Protein AF-A0A935S1C7-F1 (afdb_monomer_lite)

Structure (mmCIF, N/CA/C/O 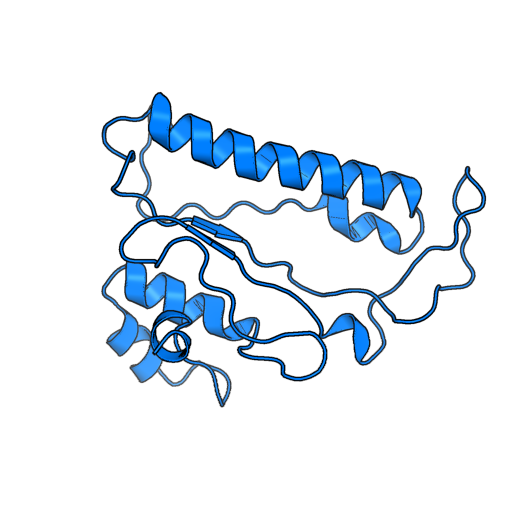backbone):
data_AF-A0A935S1C7-F1
#
_entry.id   AF-A0A935S1C7-F1
#
loop_
_atom_site.group_PDB
_atom_site.id
_atom_site.type_symbol
_atom_site.label_atom_id
_atom_site.label_alt_id
_atom_site.label_comp_id
_atom_site.label_asym_id
_atom_site.label_entity_id
_atom_site.label_seq_id
_atom_site.pdbx_PDB_ins_code
_atom_site.Cartn_x
_atom_site.Cartn_y
_atom_site.Cartn_z
_atom_site.occupancy
_atom_site.B_iso_or_equiv
_atom_site.auth_seq_id
_atom_site.auth_comp_id
_atom_site.auth_asym_id
_atom_site.auth_atom_id
_atom_site.pdbx_PDB_model_num
ATOM 1 N N . MET A 1 1 ? -13.803 15.971 6.543 1.00 69.12 1 MET A N 1
ATOM 2 C CA . MET A 1 1 ? -13.650 15.295 7.852 1.00 69.12 1 MET A CA 1
ATOM 3 C C . MET A 1 1 ? -14.012 16.159 9.067 1.00 69.12 1 MET A C 1
ATOM 5 O O . MET A 1 1 ? -14.410 15.605 10.077 1.00 69.12 1 MET A O 1
ATOM 9 N N . LYS A 1 2 ? -13.957 17.501 9.005 1.00 75.50 2 LYS A N 1
ATOM 10 C CA . LYS A 1 2 ? -14.388 18.363 10.128 1.00 75.50 2 LYS A CA 1
ATOM 11 C C . LYS A 1 2 ? -15.878 18.222 10.499 1.00 75.50 2 LYS A C 1
ATOM 13 O O . LYS A 1 2 ? -16.227 18.258 11.671 1.00 75.50 2 LYS A O 1
ATOM 18 N N . TYR A 1 3 ? -16.746 18.060 9.499 1.00 83.69 3 TYR A N 1
ATOM 19 C CA . TYR A 1 3 ? -18.206 18.016 9.680 1.00 83.69 3 TYR A CA 1
ATOM 20 C C . TYR A 1 3 ? -18.781 16.597 9.744 1.00 83.69 3 TYR A C 1
ATOM 22 O O . TYR A 1 3 ? -19.800 16.371 10.383 1.00 83.69 3 TYR A O 1
ATOM 30 N N . PHE A 1 4 ? -18.115 15.642 9.093 1.00 88.25 4 PHE A N 1
ATOM 31 C CA . PHE A 1 4 ? -18.499 14.236 9.058 1.00 88.25 4 PHE A CA 1
ATOM 32 C C . PHE A 1 4 ? -17.280 13.383 9.401 1.00 88.25 4 PHE A C 1
ATOM 34 O O . PHE A 1 4 ? -16.218 13.565 8.793 1.00 88.25 4 PHE A O 1
ATOM 41 N N . LYS A 1 5 ? -17.453 12.497 10.386 1.00 91.25 5 LYS A N 1
ATOM 42 C CA . LYS A 1 5 ? -16.421 11.654 11.006 1.00 91.25 5 LYS A CA 1
ATOM 43 C C . LYS A 1 5 ? -16.785 10.183 10.758 1.00 91.25 5 LYS A C 1
ATOM 45 O O . LYS A 1 5 ? -17.331 9.535 11.649 1.00 91.25 5 LYS A O 1
ATOM 50 N N . PRO A 1 6 ? -16.622 9.693 9.519 1.00 92.81 6 PRO A N 1
ATOM 51 C CA . PRO A 1 6 ? -16.995 8.327 9.173 1.00 92.81 6 PRO A CA 1
ATOM 52 C C . PRO A 1 6 ? -16.134 7.312 9.923 1.00 92.81 6 PRO A C 1
ATOM 54 O O . PRO A 1 6 ? -14.946 7.540 10.140 1.00 92.81 6 PRO A O 1
ATOM 57 N N . THR A 1 7 ? -16.720 6.156 10.230 1.00 94.50 7 THR A N 1
ATOM 58 C CA . THR A 1 7 ? -15.999 5.008 10.800 1.00 94.50 7 THR A CA 1
ATOM 59 C C . THR A 1 7 ? -14.944 4.452 9.838 1.00 94.50 7 THR A C 1
ATOM 61 O O . THR A 1 7 ? -13.887 4.016 10.275 1.00 94.50 7 THR A O 1
ATOM 64 N N . LEU A 1 8 ? -15.209 4.495 8.526 1.00 96.06 8 LEU A N 1
ATOM 65 C CA . LEU A 1 8 ? -14.282 4.071 7.477 1.00 96.06 8 LEU A CA 1
ATOM 66 C C . LEU A 1 8 ? -14.281 5.095 6.339 1.00 96.06 8 LEU A C 1
ATOM 68 O O . LEU A 1 8 ? -15.334 5.454 5.816 1.00 96.06 8 LEU A O 1
ATOM 72 N N . THR A 1 9 ? -13.091 5.540 5.942 1.00 95.81 9 THR A N 1
ATOM 73 C CA . THR A 1 9 ? -12.870 6.320 4.716 1.00 95.81 9 THR A CA 1
ATOM 74 C C . THR A 1 9 ? -11.870 5.579 3.850 1.00 95.81 9 THR A C 1
ATOM 76 O O . THR A 1 9 ? -10.818 5.181 4.342 1.00 95.81 9 THR A O 1
ATOM 79 N N . VAL A 1 10 ? -12.180 5.433 2.564 1.00 95.88 10 VAL A N 1
ATOM 80 C CA . VAL A 1 10 ? -11.259 4.886 1.566 1.00 95.88 10 VAL A CA 1
ATOM 81 C C . VAL A 1 10 ? -10.918 5.999 0.585 1.00 95.88 10 VAL A C 1
ATOM 83 O O . VAL A 1 10 ? -11.813 6.664 0.064 1.00 95.88 10 VAL A O 1
ATOM 86 N N . VAL A 1 11 ? -9.624 6.217 0.361 1.00 95.06 11 VAL A N 1
ATOM 87 C CA . VAL A 1 11 ? -9.105 7.226 -0.566 1.00 95.06 11 VAL A CA 1
ATOM 88 C C . VAL A 1 11 ? -8.267 6.514 -1.618 1.00 95.06 11 VAL A C 1
ATOM 90 O O . VAL A 1 11 ? -7.384 5.737 -1.272 1.00 95.06 11 VAL A O 1
ATOM 93 N N . ASN A 1 12 ? -8.537 6.792 -2.891 1.00 94.50 12 ASN A N 1
ATOM 94 C CA . ASN A 1 12 ? -7.719 6.326 -4.005 1.00 94.50 12 ASN A CA 1
ATOM 95 C C . ASN A 1 12 ? -6.848 7.482 -4.524 1.00 94.50 12 ASN A C 1
ATOM 97 O O . ASN A 1 12 ? -7.367 8.557 -4.826 1.00 94.50 12 ASN A O 1
ATOM 101 N N . LEU A 1 13 ? -5.539 7.253 -4.638 1.00 93.75 13 LEU A N 1
ATOM 102 C CA . LEU A 1 13 ? -4.552 8.201 -5.160 1.00 93.75 13 LEU A CA 1
ATOM 103 C C . LEU A 1 13 ? -4.152 7.790 -6.589 1.00 93.75 13 LEU A C 1
ATOM 105 O O . LEU A 1 13 ? -3.046 7.321 -6.829 1.00 93.75 13 LEU A O 1
ATOM 109 N N . SER A 1 14 ? -5.070 7.936 -7.547 1.00 86.38 14 SER A N 1
ATOM 110 C CA . SER A 1 14 ? -5.026 7.234 -8.843 1.00 86.38 14 SER A CA 1
ATOM 111 C C . SER A 1 14 ? -3.940 7.672 -9.837 1.00 86.38 14 SER A C 1
ATOM 113 O O . SER A 1 14 ? -3.598 6.911 -10.739 1.00 86.38 14 SER A O 1
ATOM 115 N N . ALA A 1 15 ? -3.369 8.875 -9.709 1.00 91.75 15 ALA A N 1
ATOM 116 C CA . ALA A 1 15 ? -2.391 9.394 -10.679 1.00 91.75 15 ALA A CA 1
ATOM 117 C C . ALA A 1 15 ? -1.081 8.576 -10.742 1.00 91.75 15 ALA A C 1
ATOM 119 O O . ALA A 1 15 ? -0.334 8.664 -11.724 1.00 91.75 15 ALA A O 1
ATOM 120 N N . VAL A 1 16 ? -0.817 7.757 -9.717 1.00 91.88 16 VAL A N 1
ATOM 121 C CA . VAL A 1 16 ? 0.365 6.889 -9.615 1.00 91.88 16 VAL A CA 1
ATOM 122 C C . VAL A 1 16 ? 0.387 5.778 -10.665 1.00 91.88 16 VAL A C 1
ATOM 124 O O . VAL A 1 16 ? 1.417 5.140 -10.848 1.00 91.88 16 VAL A O 1
ATOM 127 N N . ASP A 1 17 ? -0.691 5.552 -11.413 1.00 93.94 17 ASP A N 1
ATOM 128 C CA . ASP A 1 17 ? -0.693 4.539 -12.472 1.00 93.94 17 ASP A CA 1
ATOM 129 C C . ASP A 1 17 ? -0.197 5.046 -13.840 1.00 93.94 17 ASP A C 1
ATOM 131 O O . ASP A 1 17 ? -0.048 4.298 -14.795 1.00 93.94 17 ASP A O 1
ATOM 135 N N . SER A 1 18 ? 0.176 6.322 -13.945 1.00 95.38 18 SER A N 1
ATOM 136 C CA . SER A 1 18 ? 0.664 6.931 -15.197 1.00 95.38 18 SER A CA 1
ATOM 137 C C . SER A 1 18 ? 2.025 6.411 -15.711 1.00 95.38 18 SER A C 1
ATOM 139 O O . SER A 1 18 ? 2.445 6.768 -16.818 1.00 95.38 18 SER A O 1
ATOM 141 N N . CYS A 1 19 ? 2.713 5.547 -14.952 1.00 96.88 19 CYS A N 1
ATOM 142 C CA . CYS A 1 19 ? 4.072 5.078 -15.261 1.00 96.88 19 CYS A CA 1
ATOM 143 C C . CYS A 1 19 ? 4.172 4.258 -16.546 1.00 96.88 19 CYS A C 1
ATOM 145 O O . CYS A 1 19 ? 5.257 4.198 -17.110 1.00 96.88 19 CYS A O 1
ATOM 147 N N . HIS A 1 20 ? 3.063 3.705 -17.045 1.00 97.06 20 HIS A N 1
ATOM 148 C CA . HIS A 1 20 ? 3.005 2.965 -18.311 1.00 97.06 20 HIS A CA 1
ATOM 149 C C . HIS A 1 20 ? 3.569 3.741 -19.510 1.00 97.06 20 HIS A C 1
ATOM 151 O O . HIS A 1 20 ? 3.975 3.155 -20.510 1.00 97.06 20 HIS A O 1
ATOM 157 N N . GLN A 1 21 ? 3.577 5.071 -19.433 1.00 97.38 21 GLN A N 1
ATOM 158 C CA . GLN A 1 21 ? 3.963 5.942 -20.544 1.00 97.38 21 GLN A CA 1
ATOM 159 C C . GLN A 1 21 ? 4.634 7.251 -20.107 1.00 97.38 21 GLN A C 1
ATOM 161 O O . GLN A 1 21 ? 5.261 7.917 -20.928 1.00 97.38 21 GLN A O 1
ATOM 166 N N . ASN A 1 22 ? 4.538 7.629 -18.828 1.00 97.75 22 ASN A N 1
ATOM 167 C CA . ASN A 1 22 ? 5.116 8.865 -18.306 1.00 97.75 22 ASN A CA 1
ATOM 168 C C . ASN A 1 22 ? 5.778 8.634 -16.938 1.00 97.75 22 ASN A C 1
ATOM 170 O O . ASN A 1 22 ? 5.152 8.818 -15.893 1.00 97.75 22 ASN A O 1
ATOM 174 N N . TYR A 1 23 ? 7.057 8.250 -16.942 1.00 97.81 23 TYR A N 1
ATOM 175 C CA . TYR A 1 23 ? 7.815 7.991 -15.714 1.00 97.81 23 TYR A CA 1
ATOM 176 C C . TYR A 1 23 ? 7.998 9.252 -14.854 1.00 97.81 23 TYR A C 1
ATOM 178 O O . TYR A 1 23 ? 7.840 9.217 -13.635 1.00 97.81 23 TYR A O 1
ATOM 186 N N . THR A 1 24 ? 8.256 10.402 -15.475 1.00 97.81 24 THR A N 1
ATOM 187 C CA . THR A 1 24 ? 8.353 11.687 -14.768 1.00 97.81 24 THR A CA 1
ATOM 188 C C . THR A 1 24 ? 7.044 12.027 -14.055 1.00 97.81 24 THR A C 1
ATOM 190 O O . THR A 1 24 ? 7.055 12.383 -12.876 1.00 97.81 24 THR A O 1
ATOM 193 N N . GLY A 1 25 ? 5.910 11.906 -14.750 1.00 97.69 25 GLY A N 1
ATOM 194 C CA . GLY A 1 25 ? 4.583 12.142 -14.179 1.00 97.69 25 GLY A CA 1
ATOM 195 C C . GLY A 1 25 ? 4.261 11.164 -13.051 1.00 97.69 25 GLY A C 1
ATOM 196 O O . GLY A 1 25 ? 3.724 11.571 -12.023 1.00 97.69 25 GLY A O 1
ATOM 197 N N . TYR A 1 26 ? 4.678 9.906 -13.194 1.00 97.12 26 TYR A N 1
ATOM 198 C CA . TYR A 1 26 ? 4.593 8.906 -12.136 1.00 97.12 26 TYR A CA 1
ATOM 199 C C . TYR A 1 26 ? 5.355 9.322 -10.872 1.00 97.12 26 TYR A C 1
ATOM 201 O O . TYR A 1 26 ? 4.777 9.299 -9.786 1.00 97.12 26 TYR A O 1
ATOM 209 N N . LEU A 1 27 ? 6.610 9.771 -10.993 1.00 97.25 27 LEU A N 1
ATOM 210 C CA . LEU A 1 27 ? 7.380 10.252 -9.841 1.00 97.25 27 LEU A CA 1
ATOM 211 C C . LEU A 1 27 ? 6.715 11.465 -9.179 1.00 97.25 27 LEU A C 1
ATOM 213 O O . LEU A 1 27 ? 6.603 11.520 -7.956 1.00 97.25 27 LEU A O 1
ATOM 217 N N . GLN A 1 28 ? 6.219 12.418 -9.971 1.00 97.50 28 GLN A N 1
ATOM 218 C CA . GLN A 1 28 ? 5.472 13.565 -9.447 1.00 97.50 28 GLN A CA 1
ATOM 219 C C . GLN A 1 28 ? 4.221 13.122 -8.679 1.00 97.50 28 GLN A C 1
ATOM 221 O O . GLN A 1 28 ? 3.966 13.623 -7.583 1.00 97.50 28 GLN A O 1
ATOM 226 N N . ALA A 1 29 ? 3.469 12.162 -9.221 1.00 97.44 29 ALA A N 1
ATOM 227 C CA . ALA A 1 29 ? 2.293 11.599 -8.570 1.00 97.44 29 ALA A CA 1
ATOM 228 C C . ALA A 1 29 ? 2.651 10.864 -7.269 1.00 97.44 29 ALA A C 1
ATOM 230 O O . ALA A 1 29 ? 1.939 11.023 -6.280 1.00 97.44 29 ALA A O 1
ATOM 231 N N . LEU A 1 30 ? 3.766 10.125 -7.227 1.00 97.06 30 LEU A N 1
ATOM 232 C CA . LEU A 1 30 ? 4.256 9.489 -6.000 1.00 97.06 30 LEU A CA 1
ATOM 233 C C . LEU A 1 30 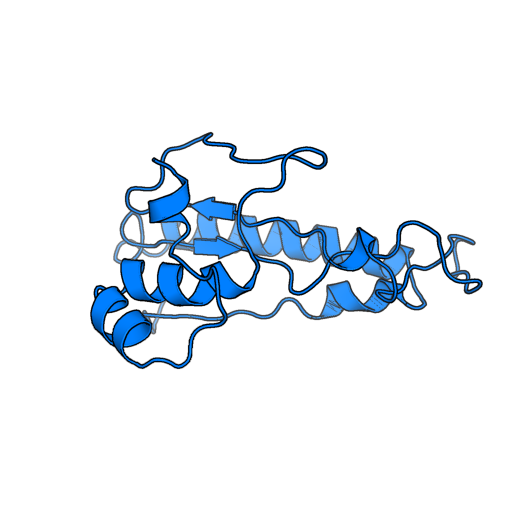? 4.603 10.519 -4.920 1.00 97.06 30 LEU A C 1
ATOM 235 O O . LEU A 1 30 ? 4.188 10.357 -3.776 1.00 97.06 30 LEU A O 1
ATOM 239 N N . HIS A 1 31 ? 5.296 11.605 -5.271 1.00 97.75 31 HIS A N 1
ATOM 240 C CA . HIS A 1 31 ? 5.593 12.684 -4.323 1.00 97.75 31 HIS A CA 1
ATOM 241 C C . HIS A 1 31 ? 4.320 13.364 -3.799 1.00 97.75 31 HIS A C 1
ATOM 243 O O . HIS A 1 31 ? 4.216 13.672 -2.611 1.00 97.75 31 HIS A O 1
ATOM 249 N N . GLN A 1 32 ? 3.331 13.585 -4.668 1.00 97.00 32 GLN A N 1
ATOM 250 C CA . GLN A 1 32 ? 2.033 14.126 -4.261 1.00 97.00 32 GLN A CA 1
ATOM 251 C C . GLN A 1 32 ? 1.270 13.155 -3.355 1.00 97.00 32 GLN A C 1
ATOM 253 O O . GLN A 1 32 ? 0.643 13.597 -2.390 1.00 97.00 32 GLN A O 1
ATOM 258 N N . ALA A 1 33 ? 1.324 11.852 -3.642 1.00 96.81 33 ALA A N 1
ATOM 259 C CA . ALA A 1 33 ? 0.698 10.818 -2.830 1.00 96.81 33 ALA A CA 1
ATOM 260 C C . ALA A 1 33 ? 1.331 10.740 -1.433 1.00 96.81 33 ALA A C 1
ATOM 262 O O . ALA A 1 33 ? 0.602 10.791 -0.444 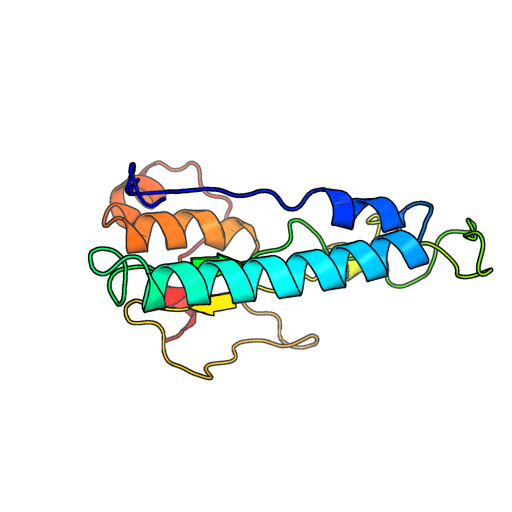1.00 96.81 33 ALA A O 1
ATOM 263 N N . ASP A 1 34 ? 2.664 10.715 -1.350 1.00 97.06 34 ASP A N 1
ATOM 264 C CA . ASP A 1 34 ? 3.419 10.732 -0.091 1.00 97.06 34 ASP A CA 1
ATOM 265 C C . ASP A 1 34 ? 3.064 11.957 0.767 1.00 97.06 34 ASP A C 1
ATOM 267 O O . ASP A 1 34 ? 2.630 11.826 1.917 1.00 97.06 34 ASP A O 1
ATOM 271 N N . HIS A 1 35 ? 3.101 13.153 0.166 1.00 97.62 35 HIS A N 1
ATOM 272 C CA . HIS A 1 35 ? 2.676 14.378 0.840 1.00 97.62 35 HIS A CA 1
ATOM 273 C C . HIS A 1 35 ? 1.213 14.307 1.303 1.00 97.62 35 HIS A C 1
ATOM 275 O O . HIS A 1 35 ? 0.898 14.719 2.418 1.00 97.62 35 HIS A O 1
ATOM 281 N N . SER A 1 36 ? 0.305 13.789 0.470 1.00 96.69 36 SER A N 1
ATOM 282 C CA . SER A 1 36 ? -1.126 13.705 0.794 1.00 96.69 36 SER A CA 1
ATOM 283 C C . SER A 1 36 ? -1.400 12.762 1.965 1.00 96.69 36 SER A C 1
ATOM 285 O O . SER A 1 36 ? -2.216 13.093 2.826 1.00 96.69 36 SER A O 1
ATOM 287 N N . VAL A 1 37 ? -0.701 11.624 2.034 1.00 97.06 37 VAL A N 1
ATOM 288 C CA . VAL A 1 37 ? -0.776 10.677 3.158 1.00 97.06 37 VAL A CA 1
ATOM 289 C C . VAL A 1 37 ? -0.294 11.342 4.447 1.00 97.06 37 VAL A C 1
ATOM 291 O O . VAL A 1 37 ? -1.027 11.361 5.440 1.00 97.06 37 VAL A O 1
ATOM 294 N N . GLY A 1 38 ? 0.900 11.945 4.426 1.00 97.44 38 GLY A N 1
ATOM 295 C CA . GLY A 1 38 ? 1.467 12.620 5.595 1.00 97.44 38 GLY A CA 1
ATOM 296 C C . GLY A 1 38 ? 0.611 13.798 6.064 1.00 97.44 38 GLY A C 1
ATOM 297 O O . GLY A 1 38 ? 0.325 13.935 7.258 1.00 97.44 38 GLY A O 1
ATOM 298 N N . TRP A 1 39 ? 0.131 14.615 5.123 1.00 97.75 39 TRP A N 1
ATOM 299 C CA . TRP A 1 39 ? -0.769 15.729 5.406 1.00 97.75 39 TRP A CA 1
ATOM 300 C C . TRP A 1 39 ? -2.083 15.254 6.025 1.00 97.75 39 TRP A C 1
ATOM 302 O O . TRP A 1 39 ? -2.511 15.821 7.030 1.00 97.75 39 TRP A O 1
ATOM 312 N N . LEU A 1 40 ? -2.711 14.210 5.469 1.00 96.88 40 LEU A N 1
ATOM 313 C CA . LEU A 1 40 ? -3.986 13.693 5.965 1.00 96.88 40 LEU A CA 1
ATOM 314 C C . LEU A 1 40 ? -3.845 13.168 7.393 1.00 96.88 40 LEU A C 1
ATOM 316 O O . LEU A 1 40 ? -4.658 13.514 8.253 1.00 96.88 40 LEU A O 1
ATOM 320 N N . TRP A 1 41 ? -2.802 12.378 7.659 1.00 97.19 41 TRP A N 1
ATOM 321 C CA . TRP A 1 41 ? -2.516 11.890 9.005 1.00 97.19 41 TRP A CA 1
ATOM 322 C C . TRP A 1 41 ? -2.322 13.054 9.981 1.00 97.19 41 TRP A C 1
ATOM 324 O O . TRP A 1 41 ? -3.010 13.127 11.001 1.00 97.19 41 TRP A O 1
ATOM 334 N N . ASN A 1 42 ? -1.458 14.012 9.639 1.00 97.56 42 ASN A N 1
ATOM 335 C CA . ASN A 1 42 ? -1.202 15.179 10.478 1.00 97.56 42 ASN A CA 1
ATOM 336 C C . ASN A 1 42 ? -2.471 16.012 10.719 1.00 97.56 42 ASN A C 1
ATOM 338 O O . ASN A 1 42 ? -2.735 16.426 11.847 1.00 97.56 42 ASN A O 1
ATOM 342 N N . TYR A 1 43 ? -3.290 16.233 9.689 1.00 96.94 43 TYR A N 1
ATOM 343 C CA . TYR A 1 43 ? -4.551 16.963 9.807 1.00 96.94 43 TYR A CA 1
ATOM 344 C C . TYR A 1 43 ? -5.522 16.270 10.770 1.00 96.94 43 TYR A C 1
ATOM 346 O O . TYR A 1 43 ? -6.103 16.929 11.632 1.00 96.94 43 TYR A O 1
ATOM 354 N N . ILE A 1 44 ? -5.663 14.942 10.675 1.00 96.25 44 ILE A N 1
ATOM 355 C CA . ILE A 1 44 ? -6.492 14.156 11.600 1.00 96.25 44 ILE A CA 1
ATOM 356 C C . ILE A 1 44 ? -6.003 14.338 13.038 1.00 96.25 44 ILE A C 1
ATOM 358 O O . ILE A 1 44 ? -6.794 14.705 13.904 1.00 96.25 44 ILE A O 1
ATOM 362 N N . GLN A 1 45 ? -4.704 14.139 13.279 1.00 96.31 45 GLN A N 1
ATOM 363 C CA . GLN A 1 45 ? -4.144 14.182 14.632 1.00 96.31 45 GLN A CA 1
ATOM 364 C C . GLN A 1 45 ? -4.185 15.580 15.263 1.00 96.31 45 GLN A C 1
ATOM 366 O O . GLN A 1 45 ? -4.354 15.702 16.472 1.00 96.31 45 GLN A O 1
ATOM 371 N N . THR A 1 46 ? -4.040 16.642 14.467 1.00 97.06 46 THR A N 1
ATOM 372 C CA . THR A 1 46 ? -3.894 18.015 14.989 1.00 97.06 46 THR A CA 1
ATOM 373 C C . THR A 1 46 ? -5.175 18.840 14.944 1.00 97.06 46 THR A C 1
ATOM 375 O O . THR A 1 46 ? -5.306 19.805 15.693 1.00 97.06 46 THR A O 1
ATOM 378 N N . THR A 1 47 ? -6.119 18.495 14.064 1.00 96.19 47 THR A N 1
ATOM 379 C CA . THR A 1 47 ? -7.286 19.343 13.767 1.00 96.19 47 THR A CA 1
ATOM 380 C C . THR A 1 47 ? -8.622 18.665 14.076 1.00 96.19 47 THR A C 1
ATOM 382 O O . THR A 1 47 ? -9.647 19.348 14.125 1.00 96.19 47 THR A O 1
ATOM 385 N N . ILE A 1 48 ? -8.651 17.345 14.308 1.00 95.44 48 ILE A N 1
ATOM 386 C CA . ILE A 1 48 ? -9.891 16.599 14.579 1.00 95.44 48 ILE A CA 1
ATOM 387 C C . ILE A 1 48 ? -9.768 15.833 15.908 1.00 95.44 48 ILE A C 1
ATOM 389 O O . ILE A 1 48 ? -9.478 14.636 15.897 1.00 95.44 48 ILE A O 1
ATOM 393 N N . PRO A 1 49 ? -10.002 16.492 17.062 1.00 93.50 49 PRO A N 1
ATOM 394 C CA . PRO A 1 49 ? -9.792 15.894 18.382 1.00 93.50 49 PRO A CA 1
ATOM 395 C C . PRO A 1 49 ? -10.502 14.556 18.602 1.00 93.50 49 PRO A C 1
ATOM 397 O O . PRO A 1 49 ? -9.958 13.686 19.268 1.00 93.50 49 PRO A O 1
ATOM 400 N N . GLU A 1 50 ? -11.692 14.357 18.026 1.00 93.75 50 GLU A N 1
ATOM 401 C CA . GLU A 1 50 ? -12.454 13.113 18.206 1.00 93.75 50 GLU A CA 1
ATOM 402 C C . GLU A 1 50 ? -11.907 11.930 17.389 1.00 93.75 50 GLU A C 1
ATOM 404 O O . GLU A 1 50 ? -12.297 10.786 17.620 1.00 93.75 50 GLU A O 1
ATOM 409 N N . MET A 1 51 ? -11.029 12.200 16.419 1.00 95.12 51 MET A N 1
ATOM 410 C CA . MET A 1 51 ? -10.357 11.188 15.599 1.00 95.12 51 MET A CA 1
ATOM 411 C C . MET A 1 51 ? -8.877 11.029 15.970 1.00 95.12 51 MET A C 1
ATOM 413 O O . MET A 1 51 ? -8.300 9.961 15.747 1.00 95.12 51 MET A O 1
ATOM 417 N N . ALA A 1 52 ? -8.259 12.065 16.539 1.00 94.81 52 ALA A N 1
ATOM 418 C CA . ALA A 1 52 ? -6.892 12.021 17.040 1.00 94.81 52 ALA A CA 1
ATOM 419 C C . ALA A 1 52 ? -6.727 10.887 18.065 1.00 94.81 52 ALA A C 1
ATOM 421 O O . ALA A 1 52 ? -7.590 10.674 18.914 1.00 94.81 52 ALA A O 1
ATOM 422 N N . ASN A 1 53 ? -5.636 10.125 17.962 1.00 92.50 53 ASN A N 1
ATOM 423 C CA . ASN A 1 53 ? -5.353 8.925 18.768 1.00 92.50 53 ASN A CA 1
ATOM 424 C C . ASN A 1 53 ? -6.410 7.795 18.714 1.00 92.50 53 ASN A C 1
ATOM 426 O O . ASN A 1 53 ? -6.221 6.762 19.347 1.00 92.50 53 ASN A O 1
ATOM 430 N N . ASN A 1 54 ? -7.482 7.954 17.934 1.00 94.25 54 ASN A N 1
ATOM 431 C CA . ASN A 1 54 ? -8.550 6.970 17.727 1.00 94.25 54 ASN A CA 1
ATOM 432 C C . ASN A 1 54 ? -8.703 6.592 16.240 1.00 94.25 54 ASN A C 1
ATOM 434 O O . ASN A 1 54 ? -9.736 6.100 15.799 1.00 94.25 54 ASN A O 1
ATOM 438 N N . THR A 1 55 ? -7.675 6.873 15.438 1.00 96.00 55 THR A N 1
ATOM 439 C CA . THR A 1 55 ? -7.633 6.559 14.008 1.00 96.00 55 THR A CA 1
ATOM 440 C C . THR A 1 55 ? -6.520 5.560 13.748 1.00 96.00 55 THR A C 1
ATOM 442 O O . THR A 1 55 ? -5.395 5.755 14.207 1.00 96.00 55 THR A O 1
ATOM 445 N N . VAL A 1 56 ? -6.831 4.533 12.960 1.00 97.75 56 VAL A N 1
ATOM 446 C CA . VAL A 1 56 ? -5.840 3.699 12.277 1.00 97.75 56 VAL A CA 1
ATOM 447 C C . VAL A 1 56 ? -5.844 4.089 10.803 1.00 97.75 56 VAL A C 1
ATOM 449 O O . VAL A 1 56 ? -6.910 4.224 10.202 1.00 97.75 56 VAL A O 1
ATOM 452 N N . MET A 1 57 ? -4.664 4.283 10.222 1.00 97.75 57 MET A N 1
ATOM 453 C CA . MET A 1 57 ? -4.499 4.512 8.788 1.00 97.75 57 MET A CA 1
ATOM 454 C C . MET A 1 57 ? -3.678 3.371 8.187 1.00 97.75 57 MET A C 1
ATOM 456 O O . MET A 1 57 ? -2.605 3.044 8.691 1.00 97.75 57 MET A O 1
ATOM 460 N N . LEU A 1 58 ? -4.205 2.783 7.110 1.00 97.50 58 LEU A N 1
ATOM 461 C CA . LEU A 1 58 ? -3.516 1.814 6.260 1.00 97.50 58 LEU A CA 1
ATOM 462 C C . LEU A 1 58 ? -3.152 2.474 4.929 1.00 97.50 58 LEU A C 1
ATOM 464 O O . LEU A 1 58 ? -3.995 3.137 4.324 1.00 97.50 58 LEU A O 1
ATOM 468 N N . VAL A 1 59 ? -1.934 2.235 4.449 1.00 97.19 59 VAL A N 1
ATOM 469 C CA . VAL A 1 59 ? -1.475 2.646 3.116 1.00 97.19 59 VAL A CA 1
ATOM 470 C C . VAL A 1 59 ? -0.961 1.412 2.391 1.00 97.19 59 VAL A C 1
ATOM 472 O O . VAL A 1 59 ? 0.002 0.797 2.846 1.00 97.19 59 VAL A O 1
ATOM 475 N N . ALA A 1 60 ? -1.604 1.052 1.282 1.00 96.00 60 ALA A N 1
ATOM 476 C CA . ALA A 1 60 ? -1.270 -0.129 0.493 1.00 96.00 60 ALA A CA 1
ATOM 477 C C . ALA A 1 60 ? -1.404 0.187 -1.009 1.00 96.00 60 ALA A C 1
ATOM 479 O O . ALA A 1 60 ? -2.504 0.529 -1.452 1.00 96.00 60 ALA A O 1
ATOM 480 N N . PRO A 1 61 ? -0.321 0.097 -1.799 1.00 94.75 61 PRO A N 1
ATOM 481 C CA . PRO A 1 61 ? -0.399 0.116 -3.254 1.00 94.75 61 PRO A CA 1
ATOM 482 C C . PRO A 1 61 ? -1.083 -1.147 -3.787 1.00 94.75 61 PRO A C 1
ATOM 484 O O . PRO A 1 61 ? -0.890 -2.243 -3.260 1.00 94.75 61 PRO A O 1
ATOM 487 N N . GLU A 1 62 ? -1.835 -1.006 -4.877 1.00 91.50 62 GLU A N 1
ATOM 488 C CA . GLU A 1 62 ? -2.491 -2.132 -5.553 1.00 91.50 62 GLU A CA 1
ATOM 489 C C . GLU A 1 62 ? -1.484 -3.112 -6.173 1.00 91.50 62 GLU A C 1
ATOM 491 O O . GLU A 1 62 ? -1.671 -4.326 -6.103 1.00 91.50 62 GLU A O 1
ATOM 496 N N . CYS A 1 63 ? -0.411 -2.582 -6.757 1.00 93.56 63 CYS A N 1
ATOM 497 C CA . CYS A 1 63 ? 0.612 -3.322 -7.488 1.00 93.56 63 CYS A CA 1
ATOM 498 C C . CYS A 1 63 ? 1.960 -2.578 -7.454 1.00 93.56 63 CYS A C 1
ATOM 500 O O . CYS A 1 63 ? 2.032 -1.395 -7.108 1.00 93.56 63 CYS A O 1
ATOM 502 N N . GLY A 1 64 ? 3.030 -3.311 -7.759 1.00 94.69 64 GLY A N 1
ATOM 503 C CA . GLY A 1 64 ? 4.413 -2.848 -7.872 1.00 94.69 64 GLY A CA 1
ATOM 504 C C . GLY A 1 64 ? 4.689 -2.180 -9.220 1.00 94.69 64 GLY A C 1
ATOM 505 O O . GLY A 1 64 ? 3.916 -1.340 -9.652 1.00 94.69 64 GLY A O 1
ATOM 506 N N . ARG A 1 65 ? 5.820 -2.496 -9.855 1.00 96.19 65 ARG A N 1
ATOM 507 C CA . ARG A 1 65 ? 6.151 -2.200 -11.266 1.00 96.19 65 ARG A CA 1
ATOM 508 C C . ARG A 1 65 ? 7.058 -3.325 -11.771 1.00 96.19 65 ARG A C 1
ATOM 510 O O . ARG A 1 65 ? 7.673 -4.013 -10.953 1.00 96.19 65 ARG A O 1
ATOM 517 N N . ASP A 1 66 ? 7.185 -3.479 -13.079 1.00 97.56 66 ASP A N 1
ATOM 518 C CA . ASP A 1 66 ? 8.089 -4.464 -13.681 1.00 97.56 66 ASP A CA 1
ATOM 519 C C . ASP A 1 66 ? 9.559 -4.228 -13.299 1.00 97.56 66 ASP A C 1
ATOM 521 O O . ASP A 1 66 ? 9.969 -3.119 -12.943 1.00 97.56 66 ASP A O 1
ATOM 525 N N . LEU A 1 67 ? 10.372 -5.285 -13.343 1.00 96.88 67 LEU A N 1
ATOM 526 C CA . LEU A 1 67 ? 11.808 -5.205 -13.060 1.00 96.88 67 LEU A CA 1
ATOM 527 C C . LEU A 1 67 ? 12.545 -4.421 -14.151 1.00 96.88 67 LEU A C 1
ATOM 529 O O . LEU A 1 67 ? 13.500 -3.692 -13.873 1.00 96.88 67 LEU A O 1
ATOM 533 N N . TYR A 1 68 ? 12.099 -4.588 -15.395 1.00 97.88 68 TYR A N 1
ATOM 534 C CA . TYR A 1 68 ? 12.668 -3.942 -16.568 1.00 97.88 68 TYR A CA 1
ATOM 535 C C . TYR A 1 68 ? 11.664 -2.972 -17.190 1.00 97.88 68 TYR A C 1
ATOM 537 O O . TYR A 1 68 ? 10.459 -3.219 -17.143 1.00 97.88 68 TYR A O 1
ATOM 545 N N . PRO A 1 69 ? 12.150 -1.869 -17.776 1.00 97.69 69 PRO A N 1
ATOM 546 C CA . PRO A 1 69 ? 11.276 -0.899 -18.404 1.00 97.69 69 PRO A CA 1
ATOM 547 C C . PRO A 1 69 ? 10.618 -1.439 -19.676 1.00 97.69 69 PRO A C 1
ATOM 549 O O . PRO A 1 69 ? 11.169 -2.293 -20.376 1.00 97.69 69 PRO A O 1
ATOM 552 N N . ASN A 1 70 ? 9.492 -0.833 -20.034 1.00 97.62 70 ASN A N 1
ATOM 553 C CA . ASN A 1 70 ? 8.896 -0.964 -21.355 1.00 97.62 70 ASN A CA 1
ATOM 554 C C . ASN A 1 70 ? 9.631 -0.047 -22.373 1.00 97.62 70 ASN A C 1
ATOM 556 O O . ASN A 1 70 ? 10.467 0.778 -21.989 1.00 97.62 70 ASN A O 1
ATOM 560 N N . PRO A 1 71 ? 9.388 -0.171 -23.693 1.00 97.75 71 PRO A N 1
ATOM 561 C CA . PRO A 1 71 ? 10.141 0.587 -24.696 1.00 97.75 71 PRO A CA 1
ATOM 562 C C . PRO A 1 71 ? 9.699 2.057 -24.841 1.00 97.75 71 PRO A C 1
ATOM 564 O O . PRO A 1 71 ? 10.238 2.766 -25.694 1.00 97.75 71 PRO A O 1
ATOM 567 N N . ILE A 1 72 ? 8.724 2.527 -24.055 1.00 98.12 72 ILE A N 1
ATOM 568 C CA . ILE A 1 72 ? 8.172 3.883 -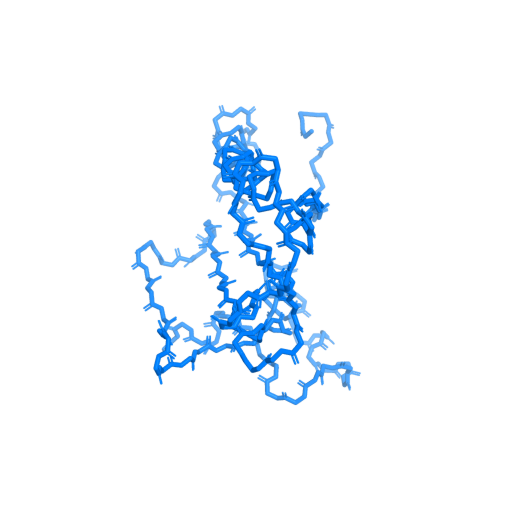24.140 1.00 98.12 72 ILE A CA 1
ATOM 569 C C . ILE A 1 72 ? 9.052 4.834 -23.326 1.00 98.12 72 ILE A C 1
ATOM 571 O O . ILE A 1 72 ? 9.435 4.535 -22.196 1.00 98.12 72 ILE A O 1
ATOM 575 N N . LYS A 1 73 ? 9.366 5.999 -23.902 1.00 98.19 73 LYS A N 1
ATOM 576 C CA . LYS A 1 73 ? 10.085 7.081 -23.223 1.00 98.19 73 LYS A CA 1
ATOM 577 C C . LYS A 1 73 ? 9.195 8.297 -23.038 1.00 98.19 73 LYS A C 1
ATOM 579 O O . LYS A 1 73 ? 8.433 8.644 -23.938 1.00 98.19 73 LYS A O 1
ATOM 584 N N . ASP A 1 74 ? 9.341 8.958 -21.897 1.00 97.69 74 ASP A N 1
ATOM 585 C CA . ASP A 1 74 ? 8.674 10.227 -21.621 1.00 97.69 74 ASP A CA 1
ATOM 586 C C . ASP A 1 74 ? 9.433 11.436 -22.210 1.00 97.69 74 ASP A C 1
ATOM 588 O O . ASP A 1 74 ? 10.486 11.304 -22.840 1.00 97.69 74 ASP A O 1
ATOM 592 N N . ASN A 1 75 ? 8.909 12.645 -21.977 1.00 96.69 75 ASN A N 1
ATOM 593 C CA . ASN A 1 75 ? 9.504 13.899 -22.462 1.00 96.69 75 ASN A CA 1
ATOM 594 C C . ASN A 1 75 ? 10.921 14.173 -21.921 1.00 96.69 75 ASN A C 1
ATOM 596 O O . ASN A 1 75 ? 11.645 14.980 -22.501 1.00 96.69 75 ASN A O 1
ATOM 600 N N . ASN A 1 76 ? 11.319 13.514 -20.830 1.00 97.50 76 ASN A N 1
ATOM 601 C CA . ASN A 1 76 ? 12.648 13.613 -20.231 1.00 97.50 76 ASN A CA 1
ATOM 602 C C . ASN A 1 76 ? 13.562 12.446 -20.645 1.00 97.50 76 ASN A C 1
ATOM 604 O O . ASN A 1 76 ? 14.656 12.299 -20.102 1.00 97.50 76 ASN A O 1
ATOM 608 N N . ASN A 1 77 ? 13.150 11.644 -21.634 1.00 97.50 77 ASN A N 1
ATOM 609 C CA . ASN A 1 77 ? 13.844 10.454 -22.125 1.00 97.50 77 ASN A CA 1
ATOM 610 C C . ASN A 1 77 ? 14.006 9.324 -21.091 1.00 97.50 77 ASN A C 1
ATOM 612 O O . ASN A 1 77 ? 14.838 8.434 -21.300 1.00 97.50 77 ASN A O 1
ATOM 616 N N . TYR A 1 78 ? 13.209 9.311 -20.018 1.00 98.00 78 TYR A N 1
ATOM 617 C CA . TYR A 1 78 ? 13.163 8.180 -19.093 1.00 98.00 78 TYR A CA 1
ATOM 618 C C . TYR A 1 78 ? 12.235 7.096 -19.619 1.00 98.00 78 TYR A C 1
ATOM 620 O O . TYR A 1 78 ? 11.166 7.393 -20.152 1.00 98.00 78 TYR A O 1
ATOM 628 N N . PHE A 1 79 ? 12.646 5.838 -19.460 1.00 98.38 79 PHE A N 1
ATOM 629 C CA . PHE A 1 79 ? 11.786 4.717 -19.798 1.00 98.38 79 PHE A CA 1
ATOM 630 C C . PHE A 1 79 ? 10.677 4.515 -18.758 1.00 98.38 79 PHE A C 1
ATOM 632 O O . PHE A 1 79 ? 10.891 4.697 -17.558 1.00 98.38 79 PHE A O 1
ATOM 639 N N . ALA A 1 80 ? 9.509 4.121 -19.251 1.00 97.81 80 ALA A N 1
ATOM 640 C CA . ALA A 1 80 ? 8.324 3.769 -18.484 1.00 97.81 80 ALA A CA 1
ATOM 641 C C . ALA A 1 80 ? 8.347 2.304 -18.007 1.00 97.81 80 ALA A C 1
ATOM 643 O O . ALA A 1 80 ? 9.174 1.506 -18.450 1.00 97.81 80 ALA A O 1
ATOM 644 N N . TYR A 1 81 ? 7.439 1.950 -17.094 1.00 98.06 81 TYR A N 1
ATOM 645 C CA . TYR A 1 81 ? 7.329 0.600 -16.529 1.00 98.06 81 TYR A CA 1
ATOM 646 C C . TYR A 1 81 ? 5.871 0.142 -16.487 1.00 98.06 81 TYR A C 1
ATOM 648 O O . TYR A 1 81 ? 4.992 0.914 -16.095 1.00 98.06 81 TYR A O 1
ATOM 656 N N . ASP A 1 82 ? 5.651 -1.124 -16.846 1.00 97.44 82 ASP A N 1
ATOM 657 C CA . ASP A 1 82 ? 4.359 -1.807 -16.765 1.00 97.44 82 ASP A CA 1
ATOM 658 C C . ASP A 1 82 ? 4.251 -2.640 -15.469 1.00 97.44 82 ASP A C 1
ATOM 660 O O . ASP A 1 82 ? 4.987 -2.403 -14.505 1.00 97.44 82 ASP A O 1
ATOM 664 N N . HIS A 1 83 ? 3.301 -3.583 -15.438 1.00 96.19 83 HIS A N 1
ATOM 665 C CA . HIS A 1 83 ? 2.999 -4.477 -14.308 1.00 96.19 83 HIS A CA 1
ATOM 666 C C . HIS A 1 83 ? 2.750 -5.924 -14.733 1.00 96.19 83 HIS A C 1
ATOM 668 O O . HIS A 1 83 ? 1.829 -6.590 -14.259 1.00 96.19 83 HIS A O 1
ATOM 674 N N . SER A 1 84 ? 3.515 -6.401 -15.697 1.00 95.19 84 SER A N 1
ATOM 675 C CA . SER A 1 84 ? 3.329 -7.693 -16.340 1.00 95.19 84 SER A CA 1
ATOM 676 C C . SER A 1 84 ? 4.180 -8.833 -15.764 1.00 95.19 84 SER A C 1
ATOM 678 O O . SER A 1 84 ? 3.916 -9.991 -16.094 1.00 95.19 84 SER A O 1
ATOM 680 N N . ASP A 1 85 ? 5.171 -8.549 -14.912 1.00 95.88 85 ASP A N 1
ATOM 681 C CA . ASP A 1 85 ? 6.131 -9.543 -14.416 1.00 95.88 85 ASP A CA 1
ATOM 682 C C . ASP A 1 85 ? 6.013 -9.858 -12.908 1.00 95.88 85 ASP A C 1
ATOM 684 O O . ASP A 1 85 ? 5.155 -9.359 -12.188 1.00 95.88 85 ASP A O 1
ATOM 688 N N . ALA A 1 86 ? 6.879 -10.742 -12.402 1.00 94.69 86 ALA A N 1
ATOM 689 C CA . ALA A 1 86 ? 6.859 -11.140 -10.992 1.00 94.69 86 ALA A CA 1
ATOM 690 C C . ALA A 1 86 ? 7.258 -10.011 -10.019 1.00 94.69 86 ALA A C 1
ATOM 692 O O . ALA A 1 86 ? 6.895 -10.057 -8.842 1.00 94.69 86 ALA A O 1
ATOM 693 N N . ASN A 1 87 ? 8.008 -9.004 -10.471 1.00 95.12 87 ASN A N 1
ATOM 694 C CA . ASN A 1 87 ? 8.372 -7.849 -9.657 1.00 95.12 87 ASN A CA 1
ATOM 695 C C . ASN A 1 87 ? 7.173 -6.916 -9.440 1.00 95.12 87 ASN A C 1
ATOM 697 O O . ASN A 1 87 ? 7.080 -6.301 -8.378 1.00 95.12 87 ASN A O 1
ATOM 701 N N . SER A 1 88 ? 6.212 -6.889 -10.369 1.00 95.25 88 SER A N 1
ATOM 702 C CA . SER A 1 88 ? 4.960 -6.136 -10.209 1.00 95.25 88 SER A CA 1
ATOM 703 C C . SER A 1 88 ? 4.082 -6.646 -9.060 1.00 95.25 88 SER A C 1
ATOM 705 O O . SER A 1 88 ? 3.229 -5.920 -8.557 1.00 95.25 88 SER A O 1
ATOM 707 N N . LEU A 1 89 ? 4.327 -7.862 -8.566 1.00 92.94 89 LEU A N 1
ATOM 708 C CA . LEU A 1 89 ? 3.637 -8.407 -7.393 1.00 92.94 89 LEU A CA 1
ATOM 709 C C . LEU A 1 89 ? 4.200 -7.877 -6.066 1.00 92.94 89 LEU A C 1
ATOM 711 O O . LEU A 1 89 ? 3.622 -8.121 -5.007 1.00 92.94 89 LEU A O 1
ATOM 715 N N . ARG A 1 90 ? 5.340 -7.178 -6.094 1.00 93.38 90 ARG A N 1
ATOM 716 C CA . ARG A 1 90 ? 6.022 -6.688 -4.894 1.00 93.38 90 ARG A CA 1
ATOM 717 C C . ARG A 1 90 ? 5.486 -5.315 -4.509 1.00 93.38 90 ARG A C 1
ATOM 719 O O . ARG A 1 90 ? 5.809 -4.305 -5.130 1.00 93.38 90 ARG A O 1
ATOM 726 N N . THR A 1 91 ? 4.703 -5.287 -3.442 1.00 94.56 91 THR A N 1
ATOM 727 C CA . THR A 1 91 ? 4.154 -4.074 -2.828 1.00 94.56 91 THR A CA 1
ATOM 728 C C . THR A 1 91 ? 4.665 -3.916 -1.397 1.00 94.56 91 THR A C 1
ATOM 730 O O . THR A 1 91 ? 5.426 -4.739 -0.885 1.00 94.56 91 THR A O 1
ATOM 733 N N . PHE A 1 92 ? 4.262 -2.829 -0.746 1.00 94.69 92 PHE A N 1
ATOM 734 C CA . PHE A 1 92 ? 4.440 -2.636 0.688 1.00 94.69 92 PHE A CA 1
ATOM 735 C C . PHE A 1 92 ? 3.087 -2.337 1.334 1.00 94.69 92 PHE A C 1
ATOM 737 O O . PHE A 1 92 ? 2.122 -1.984 0.662 1.00 94.69 92 PHE A O 1
ATOM 744 N N . THR A 1 93 ? 3.003 -2.440 2.653 1.00 95.94 93 THR A N 1
ATOM 745 C CA . THR A 1 93 ? 1.877 -1.883 3.405 1.00 95.94 93 THR A CA 1
ATOM 746 C C . THR A 1 93 ? 2.407 -1.180 4.642 1.00 95.94 93 THR A C 1
ATOM 748 O O . THR A 1 93 ? 3.304 -1.686 5.312 1.00 95.94 93 THR A O 1
ATOM 751 N N . SER A 1 94 ? 1.859 -0.004 4.937 1.00 95.75 94 SER A N 1
ATOM 752 C CA . SER A 1 94 ? 2.131 0.735 6.168 1.00 95.75 94 SER A CA 1
ATOM 753 C C . SER A 1 94 ? 0.859 0.847 6.999 1.00 95.75 94 SER A C 1
ATOM 755 O O . SER A 1 94 ? -0.229 1.048 6.456 1.00 95.75 94 SER A O 1
ATOM 757 N N . ILE A 1 95 ? 1.008 0.707 8.314 1.00 96.94 95 ILE A N 1
ATOM 758 C CA . ILE A 1 95 ? -0.066 0.824 9.299 1.00 96.94 95 ILE A CA 1
ATOM 759 C C . ILE A 1 95 ? 0.409 1.796 10.371 1.00 96.94 95 ILE A C 1
ATOM 761 O O . ILE A 1 95 ? 1.513 1.653 10.896 1.00 96.94 95 ILE A O 1
ATOM 765 N N . ILE A 1 96 ? -0.423 2.777 10.708 1.00 96.44 96 ILE A N 1
ATOM 766 C CA . ILE A 1 96 ? -0.146 3.743 11.771 1.00 96.44 96 ILE A CA 1
ATOM 767 C C . ILE A 1 96 ? -1.386 3.966 12.637 1.00 96.44 96 ILE A C 1
ATOM 769 O O . ILE A 1 96 ? -2.516 3.931 12.150 1.00 96.44 96 ILE A O 1
ATOM 773 N N . GLY A 1 97 ? -1.162 4.212 13.929 1.00 95.25 97 GLY A N 1
ATOM 774 C CA . GLY A 1 97 ? -2.216 4.438 14.915 1.00 95.25 97 GLY A CA 1
ATOM 775 C C . GLY A 1 97 ? -2.737 3.155 15.564 1.00 95.25 97 GLY A C 1
ATOM 776 O O . GLY A 1 97 ? -2.254 2.048 15.305 1.00 95.25 97 GLY A O 1
ATOM 777 N N . GLY A 1 98 ? -3.726 3.318 16.446 1.00 90.31 98 GLY A N 1
ATOM 778 C CA . GLY A 1 98 ? -4.251 2.230 17.270 1.00 90.31 98 GLY A CA 1
ATOM 779 C C . GLY A 1 98 ? -3.166 1.594 18.144 1.00 90.31 98 GLY A C 1
ATOM 780 O O . GLY A 1 98 ? -2.356 2.292 18.748 1.00 90.31 98 GLY A O 1
ATOM 781 N N . THR A 1 99 ? -3.142 0.263 18.192 1.00 88.88 99 THR A N 1
ATOM 782 C CA . THR A 1 99 ? -2.155 -0.537 18.940 1.00 88.88 99 THR A CA 1
ATOM 783 C C . THR A 1 99 ? -0.925 -0.919 18.110 1.00 88.88 99 THR A C 1
ATOM 785 O O . THR A 1 99 ? -0.113 -1.731 18.549 1.00 88.88 99 THR A O 1
ATOM 788 N N . THR A 1 100 ? -0.773 -0.354 16.908 1.00 92.44 100 THR A N 1
ATOM 789 C CA . THR A 1 100 ? 0.322 -0.695 15.992 1.00 92.44 100 THR A CA 1
ATOM 790 C C . THR A 1 100 ? 1.671 -0.240 16.569 1.00 92.44 100 THR A C 1
ATOM 792 O O . THR A 1 100 ? 1.828 0.953 16.846 1.00 92.44 100 THR A O 1
ATOM 795 N N . PRO A 1 101 ? 2.667 -1.134 16.738 1.00 91.62 101 PRO A N 1
ATOM 796 C CA . PRO A 1 101 ? 3.976 -0.751 17.259 1.00 91.62 101 PRO A CA 1
ATOM 797 C C . PRO A 1 101 ? 4.712 0.217 16.325 1.00 91.62 101 PRO A C 1
ATOM 799 O O . PRO A 1 101 ? 4.858 -0.037 15.129 1.00 91.62 101 PRO A O 1
ATOM 802 N N . ALA A 1 102 ? 5.223 1.319 16.876 1.00 92.31 102 ALA A N 1
ATOM 803 C CA . ALA A 1 102 ? 6.010 2.280 16.112 1.00 92.31 102 ALA A CA 1
ATOM 804 C C . ALA A 1 102 ? 7.359 1.677 15.680 1.00 92.31 102 ALA A C 1
ATOM 806 O O . ALA A 1 102 ? 8.062 1.069 16.485 1.00 92.31 102 ALA A O 1
ATOM 807 N N . GLY A 1 103 ? 7.732 1.880 14.414 1.00 93.38 103 GLY A N 1
ATOM 808 C CA . GLY A 1 103 ? 9.024 1.445 13.869 1.00 93.38 103 GLY A CA 1
ATOM 809 C C . GLY A 1 103 ? 9.140 -0.055 13.576 1.00 93.38 103 GLY A C 1
ATOM 810 O O . GLY A 1 103 ? 10.221 -0.505 13.202 1.00 93.38 103 GLY A O 1
ATOM 811 N N . LEU A 1 104 ? 8.059 -0.830 13.719 1.00 94.25 104 LEU A N 1
ATOM 812 C CA . LEU A 1 104 ? 8.059 -2.238 13.334 1.00 94.25 104 LEU A CA 1
ATOM 813 C C . LEU A 1 104 ? 8.156 -2.375 11.810 1.00 94.25 104 LEU A C 1
ATOM 815 O O . LEU A 1 104 ? 7.322 -1.852 11.073 1.00 94.25 104 LEU A O 1
ATOM 819 N N . VAL A 1 105 ? 9.150 -3.134 11.355 1.00 94.69 105 VAL A N 1
ATOM 820 C CA . VAL A 1 105 ? 9.318 -3.541 9.957 1.00 94.69 105 VAL A CA 1
ATOM 821 C C . VAL A 1 105 ? 9.289 -5.064 9.909 1.00 94.69 105 VAL A C 1
ATOM 823 O O . VAL A 1 105 ? 10.012 -5.725 10.655 1.00 94.69 105 VAL A O 1
ATOM 826 N N . LYS A 1 106 ? 8.431 -5.624 9.054 1.00 93.62 106 LYS A N 1
ATOM 827 C CA . LYS A 1 106 ? 8.288 -7.068 8.839 1.00 93.62 106 LYS A CA 1
ATOM 828 C C . LYS A 1 106 ? 8.405 -7.358 7.349 1.00 93.62 106 LYS A C 1
ATOM 830 O O . LYS A 1 106 ? 7.724 -6.735 6.538 1.00 93.62 106 LYS A O 1
ATOM 835 N N . GLY A 1 107 ? 9.243 -8.336 7.033 1.00 92.94 107 GLY A N 1
ATOM 836 C CA . GLY A 1 107 ? 9.559 -8.726 5.670 1.00 92.94 107 GLY A CA 1
ATOM 837 C C . GLY A 1 107 ? 10.456 -7.733 4.936 1.00 92.94 107 GLY A C 1
ATOM 838 O O . GLY A 1 107 ? 10.688 -6.606 5.372 1.00 92.94 107 GLY A O 1
ATOM 839 N N . ASP A 1 108 ? 10.992 -8.196 3.817 1.00 92.12 108 ASP A N 1
ATOM 840 C CA . ASP A 1 108 ? 11.882 -7.444 2.942 1.00 92.12 108 ASP A CA 1
ATOM 841 C C . ASP A 1 108 ? 11.810 -8.024 1.508 1.00 92.12 108 ASP A C 1
ATOM 843 O O . ASP A 1 108 ? 11.129 -9.029 1.283 1.00 92.12 108 ASP A O 1
ATOM 847 N N . PRO A 1 109 ? 12.484 -7.417 0.512 1.00 87.62 109 PRO A N 1
ATOM 848 C CA . PRO A 1 109 ? 12.584 -7.940 -0.854 1.00 87.62 109 PRO A CA 1
ATOM 849 C C . PRO A 1 109 ? 12.889 -9.434 -1.029 1.00 87.62 109 PRO A C 1
ATOM 851 O O . PRO A 1 109 ? 12.476 -10.015 -2.030 1.00 87.62 109 PRO A O 1
ATOM 854 N N . THR A 1 110 ? 13.650 -10.023 -0.113 1.00 91.06 110 THR A N 1
ATOM 855 C CA . THR A 1 110 ? 14.120 -11.415 -0.135 1.00 91.06 110 THR A CA 1
ATOM 856 C C . THR A 1 110 ? 13.308 -12.329 0.777 1.00 91.06 110 THR A C 1
ATOM 858 O O . THR A 1 110 ? 13.188 -13.519 0.495 1.00 91.06 110 THR A O 1
ATOM 861 N N . THR A 1 111 ? 12.708 -11.770 1.829 1.00 93.25 111 THR A N 1
ATOM 862 C CA . THR A 1 111 ? 11.866 -12.479 2.798 1.00 93.25 111 THR A CA 1
ATOM 863 C C . THR A 1 111 ? 10.502 -11.788 2.885 1.00 93.25 111 THR A C 1
ATOM 865 O O . THR A 1 111 ? 10.230 -11.084 3.859 1.00 93.25 111 THR A O 1
ATOM 868 N N . PRO A 1 112 ? 9.637 -11.905 1.861 1.00 91.62 112 PRO A N 1
ATOM 869 C CA . PRO A 1 112 ? 8.363 -11.196 1.843 1.00 91.62 112 PRO A CA 1
ATOM 870 C C . PRO A 1 112 ? 7.432 -11.713 2.944 1.00 91.62 112 PRO A C 1
ATOM 872 O O . PRO A 1 112 ? 7.322 -12.918 3.174 1.00 91.62 112 PRO A O 1
ATOM 875 N N . VAL A 1 113 ? 6.735 -10.791 3.606 1.00 94.06 113 VAL A N 1
ATOM 876 C CA . VAL A 1 113 ? 5.727 -11.097 4.625 1.00 94.06 113 VAL A CA 1
ATOM 877 C C . VAL A 1 113 ? 4.435 -10.379 4.263 1.00 94.06 113 VAL A C 1
ATOM 879 O O . VAL A 1 113 ? 4.426 -9.167 4.065 1.00 94.06 113 VAL A O 1
ATOM 882 N N . GLY A 1 114 ? 3.341 -11.137 4.223 1.00 93.25 114 GLY A N 1
ATOM 883 C CA . GLY A 1 114 ? 2.012 -10.627 3.903 1.00 93.25 114 GLY A CA 1
ATOM 884 C C . GLY A 1 114 ? 1.670 -10.637 2.411 1.00 93.25 114 GLY A C 1
ATOM 885 O O . GLY A 1 114 ? 2.464 -11.010 1.551 1.00 93.25 114 GLY A O 1
ATOM 886 N N . LEU A 1 115 ? 0.426 -10.261 2.138 1.00 94.12 115 LEU A N 1
ATOM 887 C CA . LEU A 1 115 ? -0.280 -10.266 0.865 1.00 94.12 115 LEU A CA 1
ATOM 888 C C . LEU A 1 115 ? -1.157 -9.011 0.810 1.00 94.12 115 LEU A C 1
ATOM 890 O O . LEU A 1 115 ? -1.727 -8.613 1.827 1.00 94.12 115 LEU A O 1
ATOM 894 N N . ASN A 1 116 ? -1.389 -8.447 -0.377 1.00 94.12 116 ASN A N 1
ATOM 895 C CA . ASN A 1 116 ? -2.344 -7.338 -0.532 1.00 94.12 116 ASN A CA 1
ATOM 896 C C . ASN A 1 116 ? -3.755 -7.702 -0.034 1.00 94.12 116 ASN A C 1
ATOM 898 O O . ASN A 1 116 ? -4.481 -6.853 0.482 1.00 94.12 116 ASN A O 1
ATOM 902 N N . THR A 1 117 ? -4.138 -8.979 -0.102 1.00 95.75 117 THR A N 1
ATOM 903 C CA . THR A 1 117 ? -5.419 -9.456 0.432 1.00 95.75 117 THR A CA 1
ATOM 904 C C . THR A 1 117 ? -5.522 -9.348 1.957 1.00 95.75 117 THR A C 1
ATOM 906 O O . THR A 1 117 ? -6.639 -9.293 2.470 1.00 95.75 117 THR A O 1
ATOM 909 N N . ASN A 1 118 ? -4.404 -9.235 2.692 1.00 97.25 118 ASN A N 1
ATOM 910 C CA . ASN A 1 118 ? -4.397 -9.022 4.146 1.00 97.25 118 ASN A CA 1
ATOM 911 C C . ASN A 1 118 ? -4.979 -7.658 4.558 1.00 97.25 118 ASN A C 1
ATOM 913 O O . ASN A 1 118 ? -5.375 -7.492 5.713 1.00 97.25 118 ASN A O 1
ATOM 917 N N . VAL A 1 119 ? -5.111 -6.696 3.636 1.00 97.12 119 VAL A N 1
ATOM 918 C CA . VAL A 1 119 ? -5.748 -5.395 3.908 1.00 97.12 119 VAL A CA 1
ATOM 919 C C . VAL A 1 119 ? -7.175 -5.572 4.442 1.00 97.12 119 VAL A C 1
ATOM 921 O O . VAL A 1 119 ? -7.543 -4.947 5.435 1.00 97.12 119 VAL A O 1
ATOM 924 N N . VAL A 1 120 ? -7.967 -6.471 3.847 1.00 97.19 120 VAL A N 1
ATOM 925 C CA . VAL A 1 120 ? -9.377 -6.690 4.219 1.00 97.19 120 VAL A CA 1
ATOM 926 C C . VAL A 1 120 ? -9.551 -7.194 5.661 1.00 97.19 120 VAL A C 1
ATOM 928 O O . VAL A 1 120 ? -10.245 -6.525 6.431 1.00 97.19 120 VAL A O 1
ATOM 931 N N . PRO A 1 121 ? -8.949 -8.325 6.086 1.00 97.75 121 PRO A N 1
ATOM 932 C CA . PRO A 1 121 ? -9.065 -8.780 7.472 1.00 97.75 121 PRO A CA 1
ATOM 933 C C . PRO A 1 121 ? -8.414 -7.814 8.471 1.00 97.75 121 PRO A C 1
ATOM 935 O O . PRO A 1 121 ? -8.855 -7.771 9.616 1.00 97.75 121 PRO A O 1
ATOM 938 N N . THR A 1 122 ? -7.429 -7.007 8.058 1.00 97.62 122 THR A N 1
ATOM 939 C CA . THR A 1 122 ? -6.847 -5.963 8.919 1.00 97.62 122 THR A CA 1
ATOM 940 C C . THR A 1 122 ? -7.850 -4.848 9.194 1.00 97.62 122 THR A C 1
ATOM 942 O O . THR A 1 122 ? -8.069 -4.497 10.349 1.00 97.62 122 THR A O 1
ATOM 945 N N . ILE A 1 123 ? -8.527 -4.333 8.159 1.00 97.62 123 ILE A N 1
ATOM 946 C CA . ILE A 1 123 ? -9.619 -3.362 8.335 1.00 97.62 123 ILE A CA 1
ATOM 947 C C . ILE A 1 123 ? -10.729 -3.974 9.200 1.00 97.62 123 ILE A C 1
ATOM 949 O O . ILE A 1 123 ? -11.225 -3.327 10.119 1.00 97.62 123 ILE A O 1
ATOM 953 N N . ALA A 1 124 ? -11.093 -5.235 8.954 1.00 97.81 124 ALA A N 1
ATOM 954 C CA . ALA A 1 124 ? -12.105 -5.934 9.743 1.00 97.81 124 ALA A CA 1
ATOM 955 C C . ALA A 1 124 ? -11.716 -6.070 11.225 1.00 97.81 124 ALA A C 1
ATOM 957 O O . ALA A 1 124 ? -12.583 -5.976 12.093 1.00 97.81 124 ALA A O 1
ATOM 958 N N . GLU A 1 125 ? -10.434 -6.277 11.528 1.00 97.38 125 GLU A N 1
ATOM 959 C CA . GLU A 1 125 ? -9.916 -6.306 12.897 1.00 97.38 125 GLU A CA 1
ATOM 960 C C . GLU A 1 125 ? -10.007 -4.948 13.579 1.00 97.38 125 GLU A C 1
ATOM 962 O O . GLU A 1 125 ? -10.551 -4.871 14.679 1.00 97.38 125 GLU A O 1
ATOM 967 N N . VAL A 1 126 ? -9.587 -3.876 12.900 1.00 96.94 126 VAL A N 1
ATOM 968 C CA . VAL A 1 126 ? -9.732 -2.499 13.405 1.00 96.94 126 VAL A CA 1
ATOM 969 C C . VAL A 1 126 ? -11.197 -2.173 13.714 1.00 96.94 126 VAL A C 1
ATOM 971 O O . VAL A 1 126 ? -11.491 -1.508 14.702 1.00 96.94 126 VAL A O 1
ATOM 974 N N . LEU A 1 127 ? -12.127 -2.669 12.894 1.00 96.75 127 LEU A N 1
ATOM 975 C CA . LEU A 1 127 ? -13.568 -2.463 13.063 1.00 96.75 127 LEU A CA 1
ATOM 976 C C . LEU A 1 127 ? -14.235 -3.440 14.051 1.00 96.75 127 LEU A C 1
ATOM 978 O O . LEU A 1 127 ? -15.438 -3.334 14.282 1.00 96.75 127 LEU A O 1
ATOM 982 N N . GLY A 1 128 ? -13.499 -4.400 14.622 1.00 97.00 128 GLY A N 1
ATOM 983 C CA . GLY A 1 128 ? -14.039 -5.378 15.576 1.00 97.00 128 GLY A CA 1
ATOM 984 C C . GLY A 1 128 ? -14.912 -6.482 14.959 1.00 97.00 128 GLY A C 1
ATOM 985 O O . GLY A 1 128 ? -15.639 -7.164 15.677 1.00 97.00 128 GLY A O 1
ATOM 986 N N . ILE A 1 129 ? -14.840 -6.687 13.640 1.00 97.94 129 ILE A N 1
ATOM 987 C CA . ILE A 1 129 ? -15.659 -7.653 12.881 1.00 97.94 129 ILE A CA 1
ATOM 988 C C . ILE A 1 129 ? -14.832 -8.747 12.181 1.00 97.94 129 ILE A C 1
ATOM 990 O O . ILE A 1 129 ? -15.355 -9.491 11.350 1.00 97.94 129 ILE A O 1
ATOM 994 N N . LYS A 1 130 ? -13.542 -8.891 12.521 1.00 97.69 130 LYS A N 1
ATOM 995 C CA . LYS A 1 130 ? -12.611 -9.869 11.919 1.00 97.69 130 LYS A CA 1
ATOM 996 C C . LYS A 1 130 ? -13.191 -11.277 11.804 1.00 97.69 130 LYS A C 1
ATOM 998 O O . LYS A 1 130 ? -13.168 -11.852 10.722 1.00 97.69 130 LYS A O 1
ATOM 1003 N N . ASN A 1 131 ? -13.754 -11.815 12.888 1.00 97.69 131 ASN A N 1
ATOM 1004 C CA . ASN A 1 131 ? -14.276 -13.188 12.908 1.00 97.69 131 ASN A CA 1
ATOM 1005 C C . ASN A 1 131 ? -15.450 -13.389 11.939 1.00 97.69 131 ASN A C 1
ATOM 1007 O O . ASN A 1 131 ? -15.571 -14.455 11.345 1.00 97.69 131 ASN A O 1
ATOM 1011 N N . GLN A 1 132 ? -16.288 -12.366 11.746 1.00 98.12 132 GLN A N 1
ATOM 1012 C CA . GLN A 1 132 ? -17.395 -12.415 10.788 1.00 98.12 132 GLN A CA 1
ATOM 1013 C C . GLN A 1 132 ? -16.867 -12.416 9.349 1.00 98.12 132 GLN A C 1
ATOM 1015 O O . GLN A 1 132 ? -17.317 -13.208 8.525 1.00 98.12 132 GLN A O 1
ATOM 1020 N N . VAL A 1 133 ? -15.874 -11.568 9.058 1.00 97.69 133 VAL A N 1
ATOM 1021 C CA . VAL A 1 133 ? -15.259 -11.470 7.726 1.00 97.69 133 VAL A CA 1
ATOM 1022 C C . VAL A 1 133 ? -14.484 -12.741 7.379 1.00 97.69 133 VAL A C 1
ATOM 1024 O O . VAL A 1 133 ? -14.692 -13.303 6.307 1.00 97.69 133 VAL A O 1
ATOM 1027 N N . VAL A 1 134 ? -13.650 -13.248 8.289 1.00 96.12 134 VAL A N 1
ATOM 1028 C CA . VAL A 1 134 ? -12.898 -14.499 8.088 1.00 96.12 134 VAL A CA 1
ATOM 1029 C C . VAL A 1 134 ? -13.846 -15.698 7.982 1.00 96.12 134 VAL A C 1
ATOM 1031 O O . VAL A 1 134 ? -13.692 -16.525 7.085 1.00 96.12 134 VAL A O 1
ATOM 1034 N N . GLY A 1 135 ? -14.873 -15.764 8.835 1.00 96.69 135 GLY A N 1
ATOM 1035 C CA . GLY A 1 135 ? -15.870 -16.838 8.831 1.00 96.69 135 GLY A CA 1
ATOM 1036 C C . GLY A 1 135 ? -16.813 -16.841 7.623 1.00 96.69 135 GLY A C 1
ATOM 1037 O O . GLY A 1 135 ? -17.536 -17.814 7.432 1.00 96.69 135 GLY A O 1
ATOM 1038 N N . SER A 1 136 ? -16.809 -15.789 6.797 1.00 96.81 136 SER A N 1
ATOM 1039 C CA . SER A 1 136 ? -17.667 -15.695 5.607 1.00 96.81 136 SER A CA 1
ATOM 1040 C C . SER A 1 136 ? -17.256 -16.630 4.464 1.00 96.81 136 SER A C 1
ATOM 1042 O O . SER A 1 136 ? -18.069 -16.913 3.588 1.00 96.81 136 SER A O 1
ATOM 1044 N N . GLY A 1 137 ? -16.006 -17.110 4.460 1.00 95.31 137 GLY A N 1
ATOM 1045 C CA . GLY A 1 137 ? -15.490 -18.023 3.435 1.00 95.31 137 GLY A CA 1
ATOM 1046 C C . GLY A 1 137 ? -15.111 -17.371 2.098 1.00 95.31 137 GLY A C 1
ATOM 1047 O O . GLY A 1 137 ? -14.808 -18.092 1.153 1.00 95.31 137 GLY A O 1
ATOM 1048 N N . PHE A 1 138 ? -15.095 -16.034 2.003 1.00 96.06 138 PHE A N 1
ATOM 1049 C CA . PHE A 1 138 ? -14.772 -15.303 0.763 1.00 96.06 138 PHE A CA 1
ATOM 1050 C C . PHE A 1 138 ? -13.322 -14.799 0.664 1.00 96.06 138 PHE A C 1
ATOM 1052 O O . PHE A 1 138 ? -12.969 -14.136 -0.311 1.00 96.06 138 PHE A O 1
ATOM 1059 N N . LEU A 1 139 ? -12.474 -15.068 1.660 1.00 96.19 139 LEU A N 1
ATOM 1060 C CA . LEU A 1 139 ? -11.078 -14.627 1.640 1.00 96.19 139 LEU A CA 1
ATOM 1061 C C . LEU A 1 139 ? -10.206 -15.579 0.814 1.00 96.19 139 LEU A C 1
ATOM 1063 O O . LEU A 1 139 ? -10.362 -16.797 0.873 1.00 96.19 139 LEU A O 1
ATOM 1067 N N . ALA A 1 140 ? -9.246 -15.018 0.075 1.00 95.44 140 ALA A N 1
ATOM 1068 C CA . ALA A 1 140 ? -8.259 -15.811 -0.650 1.00 95.44 140 ALA A CA 1
ATOM 1069 C C . ALA A 1 140 ? -7.399 -16.652 0.322 1.00 95.44 140 ALA A C 1
ATOM 1071 O O . ALA A 1 140 ? -7.110 -16.185 1.431 1.00 95.44 140 ALA A O 1
ATOM 1072 N N . PRO A 1 141 ? -6.934 -17.854 -0.070 1.00 94.75 141 PRO A N 1
ATOM 1073 C CA . PRO A 1 141 ? -6.058 -18.674 0.770 1.00 94.75 141 PRO A CA 1
ATOM 1074 C C . PRO A 1 141 ? -4.825 -17.907 1.273 1.00 94.75 141 PRO A C 1
ATOM 1076 O O . PRO A 1 141 ? -4.240 -17.117 0.538 1.00 94.75 141 PRO A O 1
ATOM 1079 N N . GLY A 1 142 ? -4.439 -18.126 2.534 1.00 92.44 142 GLY A N 1
ATOM 1080 C CA . GLY A 1 142 ? -3.314 -17.423 3.175 1.00 92.44 142 GLY A CA 1
ATOM 1081 C C . GLY A 1 142 ? -3.629 -15.996 3.654 1.00 92.44 142 GLY A C 1
ATOM 1082 O O . GLY A 1 142 ? -2.775 -15.338 4.245 1.00 92.44 142 GLY A O 1
ATOM 1083 N N . THR A 1 143 ? -4.854 -15.506 3.440 1.00 95.81 143 THR A N 1
ATOM 1084 C CA . THR A 1 143 ? -5.275 -14.178 3.899 1.00 95.81 143 THR A CA 1
ATOM 1085 C C . THR A 1 143 ? -5.584 -14.177 5.401 1.00 95.81 143 THR A C 1
ATOM 1087 O O . THR A 1 143 ? -6.548 -14.788 5.849 1.00 95.81 143 THR A O 1
ATOM 1090 N N . GLN A 1 144 ? -4.795 -13.429 6.168 1.00 95.88 144 GLN A N 1
ATOM 1091 C CA . GLN A 1 144 ? -4.975 -13.110 7.591 1.00 95.88 144 GLN A CA 1
ATOM 1092 C C . GLN A 1 144 ? -4.792 -11.606 7.858 1.00 95.88 144 GLN A C 1
ATOM 1094 O O . GLN A 1 144 ? -4.449 -10.862 6.942 1.00 95.88 144 GLN A O 1
ATOM 1099 N N . SER A 1 145 ? -5.041 -11.127 9.076 1.00 96.62 145 SER A N 1
ATOM 1100 C CA . SER A 1 145 ? -4.774 -9.723 9.409 1.00 96.62 145 SER A CA 1
ATOM 1101 C C . SER A 1 145 ? -3.270 -9.461 9.493 1.00 96.62 145 SER A C 1
ATOM 1103 O O . SER A 1 145 ? -2.507 -10.334 9.908 1.00 96.62 145 SER A O 1
ATOM 1105 N N . PHE A 1 146 ? -2.831 -8.248 9.159 1.00 96.00 146 PHE A N 1
ATOM 1106 C CA . PHE A 1 146 ? -1.450 -7.833 9.388 1.00 96.00 146 PHE A CA 1
ATOM 1107 C C . PHE A 1 146 ? -1.088 -7.878 10.875 1.00 96.00 146 PHE A C 1
ATOM 1109 O O . PHE A 1 146 ? 0.047 -8.211 11.190 1.00 96.00 146 PHE A O 1
ATOM 1116 N N . TYR A 1 147 ? -2.034 -7.649 11.793 1.00 95.06 147 TYR A N 1
ATOM 1117 C CA . TYR A 1 147 ? -1.782 -7.796 13.232 1.00 95.06 147 TYR A CA 1
ATOM 1118 C C . TYR A 1 147 ? -1.425 -9.238 13.629 1.00 95.06 147 TYR A C 1
ATOM 1120 O O . TYR A 1 147 ? -0.602 -9.432 14.519 1.00 95.06 147 TYR A O 1
ATOM 1128 N N . ASP A 1 148 ? -1.941 -10.246 12.913 1.00 94.88 148 ASP A N 1
ATOM 1129 C CA . ASP A 1 148 ? -1.561 -11.654 13.121 1.00 94.88 148 ASP A CA 1
ATOM 1130 C C . ASP A 1 148 ? -0.158 -11.973 12.587 1.00 94.88 148 ASP A C 1
ATOM 1132 O O . ASP A 1 148 ? 0.419 -12.994 12.944 1.00 94.88 148 ASP A O 1
ATOM 1136 N N . LEU A 1 149 ? 0.370 -11.138 11.687 1.00 92.62 149 LEU A N 1
ATOM 1137 C CA . LEU A 1 149 ? 1.720 -11.259 11.124 1.00 92.62 149 LEU A CA 1
ATOM 1138 C C . LEU A 1 149 ? 2.764 -10.467 11.936 1.00 92.62 149 LEU A C 1
ATOM 1140 O O . LEU A 1 149 ? 3.971 -1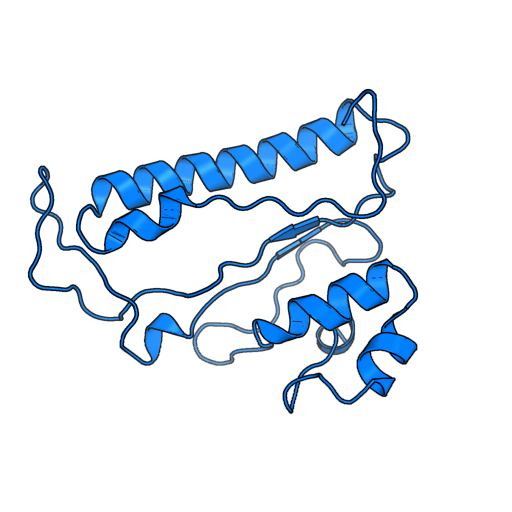0.628 11.728 1.00 92.62 149 LEU A O 1
ATOM 1144 N N . MET A 1 150 ? 2.317 -9.581 12.835 1.00 83.88 150 MET A N 1
ATOM 1145 C CA . MET A 1 150 ? 3.1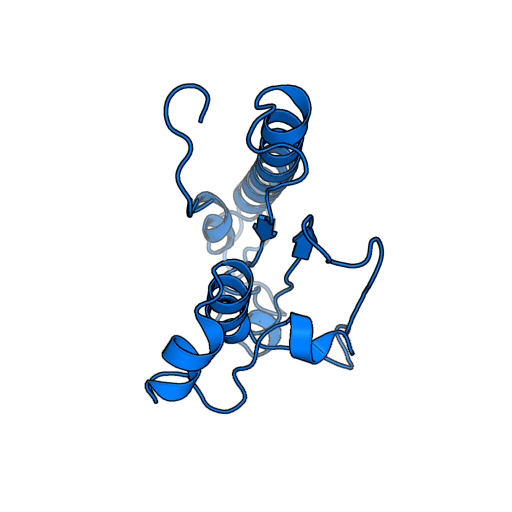92 -8.753 13.672 1.00 83.88 150 MET A CA 1
ATOM 1146 C C . MET A 1 150 ? 3.773 -9.510 14.867 1.00 83.88 150 MET A C 1
ATOM 1148 O O . MET A 1 150 ? 4.826 -9.097 15.362 1.00 83.88 150 MET A O 1
ATOM 1152 N N . SER A 1 151 ? 3.118 -10.589 15.306 1.00 68.31 151 SER A N 1
ATOM 1153 C CA . SER A 1 151 ? 3.568 -11.450 16.405 1.00 68.31 151 SER A CA 1
ATOM 1154 C C . SER A 1 151 ? 4.850 -12.226 16.101 1.00 68.31 151 SER A C 1
ATOM 1156 O O . SER A 1 151 ? 5.332 -12.217 14.938 1.00 68.31 151 SER A O 1
#

Secondary structure (DSSP, 8-state):
--S---S------GGGGGGGT-HHHHHHHHHHHHHHHHHHHHHHHHH-TTTTTS-EEEE--S----SS--S-B-TTSPBP--S-SGGGG----EEEETTPPTT-----SSS----GGGHHHHHHHHTT-HHHHHHTS-SPTT---HHHHH-

Sequence (151 aa):
MKYFKPTLTVVNLSAVDSCHQNYTGYLQALHQADHSVGWLWNYIQTTIPEMANNTVMLVAPECGRDLYPNPIKDNNNYFAYDHSDANSLRTFTSIIGGTTPAGLVKGDPTTPVGLNTNVVPTIAEVLGIKNQVVGSGFLAPGTQSFYDLMS

Radius of gyration: 17.59 Å; chains: 1; bounding box: 33×38×44 Å

pLDDT: mean 94.93, std 4.34, range [68.31, 98.38]

Foldseek 3Di:
DQVDDDPDDDDDLDQCQVLLAAVPSNVVSVVVVVCVVVVVLCCQQPPPVVRRLLDKDKDKDPWAWDPDFDPHAHPVRDGGTHQDDPRRQDIDMDMDHDPDDPPDDDADPVGDDDHPLLVVLQSCVSVVNNCVVVVVPPGDPPHHHVVVVSD